Protein AF-A0A4V1VK51-F1 (afdb_monomer)

Solvent-accessible surface area (backbone atoms only — not comparable to full-atom values): 6932 Å² total; per-residue (Å²): 131,93,72,91,75,56,93,91,65,75,93,84,80,84,91,73,79,80,82,59,67,56,16,70,34,78,49,71,44,49,100,50,100,65,99,62,71,56,66,31,31,36,39,33,47,57,77,42,39,35,38,32,65,79,58,102,54,81,37,73,39,60,46,29,37,54,32,44,76,72,69,40,51,49,57,57,8,27,46,60,43,55,73,73,53,93,76,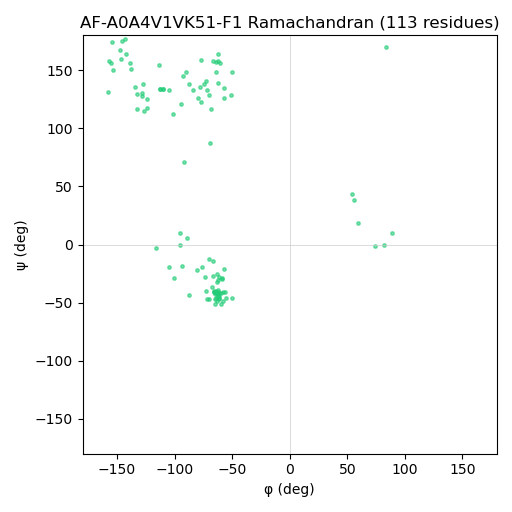45,90,91,46,48,68,55,53,56,50,46,32,55,49,42,21,52,43,53,57,53,18,76,73,38,72,67,130

Secondary structure (DSSP, 8-state):
----PPTT--------PPPPSS--EEEEE-SSSSS---SEEEEEETTEEEEESSSSS-EE-HHHHHHHHTT--HHHHHHHHHTTS---TTTHHHHHHHHHHHHHHHHHHHHPPP-

Nearest PDB structures (foldseek):
  7t0r-assembly2_D  TM=3.765E-01  e=3.048E+00  Homo sapiens
  8di0-assembly1_A  TM=2.827E-01  e=5.334E+00  Tannerella forsythia 92A2
  8bhy-assembly1_M  TM=2.432E-01  e=9.334E+00  Homo sapiens

Structure (mmCIF, N/CA/C/O backbone):
data_AF-A0A4V1VK51-F1
#
_entry.id   AF-A0A4V1VK51-F1
#
loop_
_atom_site.group_PDB
_atom_site.id
_atom_site.type_symbol
_atom_site.label_atom_id
_atom_site.label_alt_id
_atom_site.label_comp_id
_atom_site.label_asym_id
_atom_site.label_entity_id
_atom_site.label_seq_id
_atom_site.pdbx_PDB_ins_code
_atom_site.Cartn_x
_atom_site.Cartn_y
_atom_site.Cartn_z
_atom_site.occupancy
_atom_site.B_iso_or_equiv
_atom_site.auth_seq_id
_atom_site.auth_comp_id
_atom_site.auth_asym_id
_atom_site.auth_atom_id
_atom_site.pdbx_PDB_model_num
ATOM 1 N N . MET A 1 1 ? 10.829 -12.359 -13.010 1.00 85.00 1 MET A N 1
ATOM 2 C CA . MET A 1 1 ? 9.868 -12.080 -14.092 1.00 85.00 1 MET A CA 1
ATOM 3 C C . MET A 1 1 ? 9.394 -10.655 -13.914 1.00 85.00 1 MET A C 1
ATOM 5 O O . MET A 1 1 ? 8.902 -10.339 -12.837 1.00 85.00 1 MET A O 1
ATOM 9 N N . GLU A 1 2 ? 9.657 -9.791 -14.890 1.00 93.12 2 GLU A N 1
ATOM 10 C CA . GLU A 1 2 ? 9.285 -8.370 -14.819 1.00 93.12 2 GLU A CA 1
ATOM 11 C C . GLU A 1 2 ? 7.859 -8.152 -15.334 1.00 93.12 2 GLU A C 1
ATOM 13 O O . GLU A 1 2 ? 7.076 -7.451 -14.699 1.00 93.12 2 GLU A O 1
ATOM 18 N N . THR A 1 3 ? 7.515 -8.808 -16.446 1.00 96.12 3 THR A N 1
ATOM 19 C CA . THR A 1 3 ? 6.177 -8.835 -17.053 1.00 96.12 3 THR A CA 1
ATOM 20 C C . THR A 1 3 ? 5.936 -10.193 -17.724 1.00 96.12 3 THR A C 1
ATOM 22 O O . THR A 1 3 ? 6.893 -10.947 -17.916 1.00 96.12 3 THR A O 1
ATOM 25 N N . ASP A 1 4 ? 4.684 -10.470 -18.092 1.00 96.88 4 ASP A N 1
ATOM 26 C CA . ASP A 1 4 ? 4.268 -11.679 -18.823 1.00 96.88 4 ASP A CA 1
ATOM 27 C C . ASP A 1 4 ? 4.178 -11.462 -20.351 1.00 96.88 4 ASP A C 1
ATOM 29 O O . AS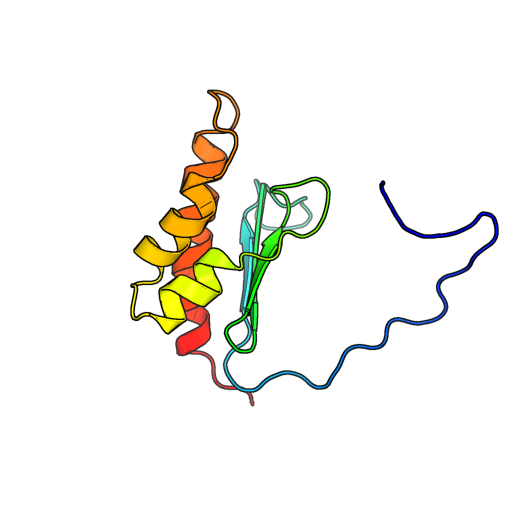P A 1 4 ? 3.648 -12.313 -21.059 1.00 96.88 4 ASP A O 1
ATOM 33 N N . LEU A 1 5 ? 4.668 -10.326 -20.869 1.00 97.62 5 LEU A N 1
ATOM 34 C CA . LEU A 1 5 ? 4.568 -9.986 -22.293 1.00 97.62 5 LEU A CA 1
ATOM 35 C C . LEU A 1 5 ? 5.492 -10.849 -23.160 1.00 97.62 5 LEU A C 1
ATOM 37 O O . LEU A 1 5 ? 6.692 -10.966 -22.891 1.00 97.62 5 LEU A O 1
ATOM 41 N N . ALA A 1 6 ? 4.954 -11.373 -24.259 1.00 98.00 6 ALA A N 1
ATOM 42 C CA . ALA A 1 6 ? 5.739 -12.019 -25.301 1.00 98.00 6 ALA A CA 1
ATOM 43 C C . ALA A 1 6 ? 6.458 -10.987 -26.204 1.00 98.00 6 ALA A C 1
ATOM 45 O O . ALA A 1 6 ? 6.033 -9.832 -26.315 1.00 98.00 6 ALA A O 1
ATOM 46 N N . PRO A 1 7 ? 7.538 -11.375 -26.911 1.00 97.94 7 PRO A N 1
ATOM 47 C CA . PRO A 1 7 ? 8.182 -10.497 -27.886 1.00 97.94 7 PRO A CA 1
ATOM 48 C C . PRO A 1 7 ? 7.207 -10.028 -28.975 1.00 97.94 7 PRO A C 1
ATOM 50 O O . PRO A 1 7 ? 6.577 -10.841 -29.648 1.00 97.94 7 PRO A O 1
ATOM 53 N N . GLY A 1 8 ? 7.106 -8.710 -29.167 1.00 97.62 8 GLY A N 1
ATOM 54 C CA . GLY A 1 8 ? 6.196 -8.099 -30.143 1.00 97.62 8 GLY A CA 1
ATOM 55 C C . GLY A 1 8 ? 4.747 -7.944 -29.666 1.00 97.62 8 GLY A C 1
ATOM 56 O O . GLY A 1 8 ? 3.929 -7.409 -30.413 1.00 97.62 8 GLY A O 1
ATOM 57 N N . GLU A 1 9 ? 4.423 -8.366 -28.441 1.00 98.25 9 GLU A N 1
ATOM 58 C CA . GLU A 1 9 ? 3.109 -8.138 -27.840 1.00 98.25 9 GLU A CA 1
ATOM 59 C C . GLU A 1 9 ? 2.931 -6.667 -27.432 1.00 98.25 9 GLU A C 1
ATOM 61 O O . GLU A 1 9 ? 3.854 -6.021 -26.929 1.00 98.25 9 GLU A O 1
ATOM 66 N N . LEU A 1 10 ? 1.727 -6.126 -27.649 1.00 98.25 10 LEU A N 1
ATOM 67 C CA . LEU A 1 10 ? 1.383 -4.736 -27.356 1.00 98.25 10 LEU A CA 1
ATOM 68 C C . LEU A 1 10 ? 0.176 -4.671 -26.418 1.00 98.25 10 LEU A C 1
ATOM 70 O O . LEU A 1 10 ? -0.896 -5.182 -26.737 1.00 98.25 10 LEU A O 1
ATOM 74 N N . ILE A 1 11 ? 0.327 -3.973 -25.289 1.00 97.94 11 ILE A N 1
ATOM 75 C CA . ILE A 1 11 ? -0.789 -3.676 -24.383 1.00 97.94 11 ILE A CA 1
ATOM 76 C C . ILE A 1 11 ? -1.739 -2.697 -25.081 1.00 97.94 11 ILE A C 1
ATOM 78 O O . ILE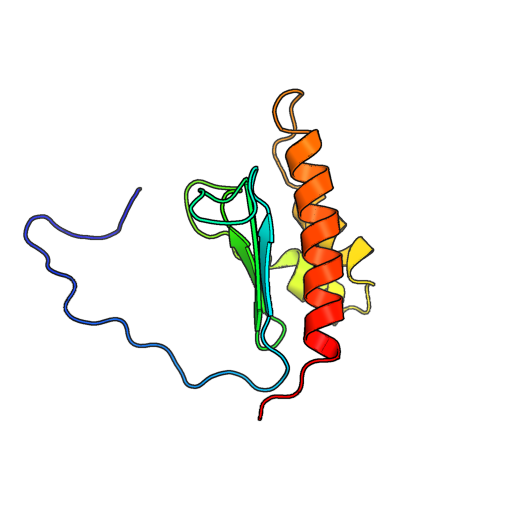 A 1 11 ? -1.369 -1.555 -25.352 1.00 97.94 11 ILE A O 1
ATOM 82 N N . THR A 1 12 ? -2.973 -3.127 -25.340 1.00 98.44 12 THR A N 1
ATOM 83 C CA . THR A 1 12 ? -4.011 -2.297 -25.979 1.00 98.44 12 THR A CA 1
ATOM 84 C C . THR A 1 12 ? -5.015 -1.726 -24.985 1.00 98.44 12 THR A C 1
ATOM 86 O O . THR A 1 12 ? -5.564 -0.650 -25.215 1.00 98.44 12 THR A O 1
ATOM 89 N N . ALA A 1 13 ? -5.256 -2.420 -23.872 1.00 98.31 13 ALA A N 1
ATOM 90 C CA . ALA A 1 13 ? -6.184 -1.989 -22.837 1.00 98.31 13 ALA A CA 1
ATOM 91 C C . ALA A 1 13 ? -5.856 -2.624 -21.480 1.00 98.31 13 ALA A C 1
ATOM 93 O O . ALA A 1 13 ? -5.264 -3.699 -21.401 1.00 98.31 13 ALA A O 1
ATOM 94 N N . VAL A 1 14 ? -6.315 -1.972 -20.411 1.00 98.00 14 VAL A N 1
ATOM 95 C CA . VAL A 1 14 ? -6.422 -2.552 -19.068 1.00 98.00 14 VAL A CA 1
ATOM 96 C C . VAL A 1 14 ? -7.873 -2.407 -18.635 1.00 98.00 14 VAL A C 1
ATOM 98 O O . VAL A 1 14 ? -8.382 -1.294 -18.520 1.00 98.00 14 VAL A O 1
ATOM 101 N N . LEU A 1 15 ? -8.547 -3.533 -18.415 1.00 97.94 15 LEU A N 1
ATOM 102 C CA . LEU A 1 15 ? -9.928 -3.558 -17.946 1.00 97.94 15 LEU A CA 1
ATOM 103 C C . LEU A 1 15 ? -9.931 -3.683 -16.424 1.00 97.94 15 LEU A C 1
ATOM 105 O O . LEU A 1 15 ? -9.398 -4.644 -15.870 1.00 97.94 15 LEU A O 1
ATOM 109 N N . VAL A 1 16 ? -10.527 -2.703 -15.750 1.00 95.75 16 VAL A N 1
ATOM 110 C CA . VAL A 1 16 ? -10.663 -2.675 -14.290 1.00 95.75 16 VAL A CA 1
ATOM 111 C C . VAL A 1 16 ? -12.150 -2.813 -13.952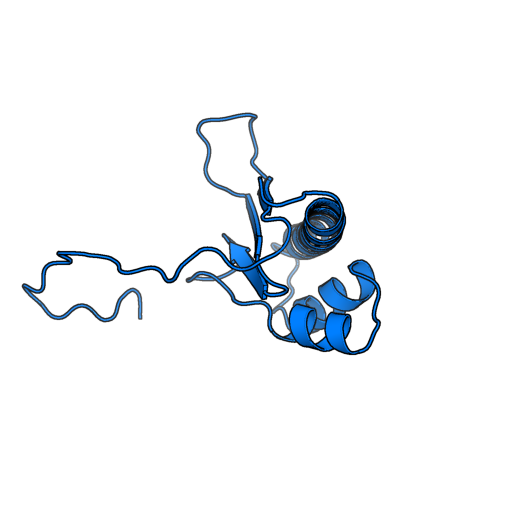 1.00 95.75 16 VAL A C 1
ATOM 113 O O . VAL A 1 16 ? -12.965 -2.143 -14.591 1.00 95.75 16 VAL A O 1
ATOM 116 N N . PRO A 1 17 ? -12.535 -3.677 -12.994 1.00 94.88 17 PRO A N 1
ATOM 117 C CA . PRO A 1 17 ? -13.928 -3.784 -12.570 1.00 94.88 17 PRO A CA 1
ATOM 118 C C . PRO A 1 17 ? -14.436 -2.460 -11.971 1.00 94.88 17 PRO A C 1
ATOM 120 O O . PRO A 1 17 ? -13.626 -1.608 -11.591 1.00 94.88 17 PRO A O 1
ATOM 123 N N . PRO A 1 18 ? -15.765 -2.287 -11.841 1.00 94.81 18 PRO A N 1
ATOM 124 C CA . PRO A 1 18 ? -16.337 -1.151 -11.130 1.00 94.81 18 PRO A CA 1
ATOM 125 C C . PRO A 1 18 ? -15.708 -0.968 -9.740 1.00 94.81 18 PRO A C 1
ATOM 127 O O . PRO A 1 18 ? -15.312 -1.957 -9.110 1.00 94.81 18 PRO A O 1
ATOM 130 N N . PRO A 1 19 ? -15.605 0.281 -9.253 1.00 90.56 19 PRO A N 1
ATOM 131 C CA . PRO A 1 19 ? -15.028 0.549 -7.946 1.00 90.56 19 PRO A CA 1
ATOM 132 C C . PRO A 1 19 ? -15.791 -0.229 -6.865 1.00 90.56 19 PRO A C 1
ATOM 134 O O . PRO A 1 19 ? -17.024 -0.228 -6.879 1.00 90.56 19 PRO A O 1
ATOM 137 N N . PRO A 1 20 ? -15.089 -0.891 -5.927 1.00 91.81 20 PRO A N 1
ATOM 138 C CA . PRO A 1 20 ? -15.760 -1.540 -4.814 1.00 91.81 20 PRO A CA 1
ATOM 139 C C . PRO A 1 20 ? -16.414 -0.493 -3.909 1.00 91.81 20 PRO A C 1
ATOM 141 O O . PRO A 1 20 ? -15.995 0.668 -3.873 1.00 91.81 20 PRO A O 1
ATOM 144 N N . GLU A 1 21 ? -17.412 -0.927 -3.144 1.00 90.44 21 GLU A N 1
ATOM 145 C CA . GLU A 1 21 ? -18.027 -0.099 -2.111 1.00 90.44 21 GLU A CA 1
ATOM 146 C C . GLU A 1 21 ? -17.019 0.295 -1.016 1.00 90.44 21 GLU A C 1
ATOM 148 O O . GLU A 1 21 ? -16.006 -0.374 -0.780 1.00 90.44 21 GLU A O 1
ATOM 153 N N . GLY A 1 22 ? -17.333 1.382 -0.310 1.00 88.69 22 GLY A N 1
ATOM 154 C CA . GLY A 1 22 ? -16.515 1.910 0.781 1.00 88.69 22 GLY A CA 1
ATOM 155 C C . GLY A 1 22 ? -15.359 2.811 0.334 1.00 88.69 22 GLY A C 1
ATOM 156 O O . GLY A 1 22 ? -15.047 2.962 -0.846 1.00 88.69 22 GLY A O 1
ATOM 157 N N . GLY A 1 23 ? -14.730 3.470 1.305 1.00 91.44 23 GLY A N 1
ATOM 158 C CA . GLY A 1 23 ? -13.685 4.450 1.042 1.00 91.44 23 GLY A CA 1
ATOM 159 C C . GLY A 1 23 ? -12.456 3.864 0.354 1.00 91.44 23 GLY A C 1
ATOM 160 O O . GLY A 1 23 ? -11.960 2.797 0.715 1.00 91.44 23 GLY A O 1
ATOM 161 N N . GLN A 1 24 ? -11.929 4.612 -0.615 1.00 95.50 24 GLN A N 1
ATOM 162 C CA . GLN A 1 24 ? -10.679 4.292 -1.297 1.00 95.50 24 GLN A CA 1
ATOM 163 C C . GLN A 1 24 ? -9.595 5.292 -0.906 1.00 95.50 24 GLN A C 1
ATOM 165 O O . GLN A 1 24 ? -9.814 6.509 -0.889 1.00 95.50 24 GLN A O 1
ATOM 170 N N . VAL A 1 25 ? -8.411 4.774 -0.586 1.00 97.38 25 VAL A N 1
ATOM 171 C CA . VAL A 1 25 ? -7.272 5.569 -0.123 1.00 97.38 25 VAL A CA 1
ATOM 172 C C . VAL A 1 25 ? -6.012 5.134 -0.850 1.00 97.38 25 VAL A C 1
ATOM 174 O O . VAL A 1 25 ? -5.716 3.947 -0.954 1.00 97.38 25 VAL A O 1
ATOM 177 N N . TYR A 1 26 ? -5.232 6.116 -1.302 1.00 97.81 26 TYR A N 1
ATOM 178 C CA . TYR A 1 26 ? -3.863 5.911 -1.757 1.00 97.81 26 TYR A CA 1
ATOM 179 C C . TYR A 1 26 ? -2.926 6.867 -1.022 1.00 97.81 26 TYR A C 1
ATOM 181 O O . TYR A 1 26 ? -3.004 8.087 -1.186 1.00 97.81 26 TYR A O 1
ATOM 189 N N . ARG A 1 27 ? -2.015 6.321 -0.213 1.00 97.94 27 ARG A N 1
ATOM 190 C CA . ARG A 1 27 ? -0.997 7.094 0.510 1.00 97.94 27 ARG A CA 1
ATOM 191 C C . ARG A 1 27 ? 0.381 6.759 -0.027 1.00 97.94 27 ARG A C 1
ATOM 193 O O . ARG A 1 27 ? 0.719 5.594 -0.188 1.00 97.94 27 ARG A O 1
ATOM 200 N N . LYS A 1 28 ? 1.197 7.785 -0.276 1.00 98.25 28 LYS A N 1
ATOM 201 C CA . LYS A 1 28 ? 2.564 7.638 -0.796 1.00 98.25 28 LYS A CA 1
ATOM 202 C C . LYS A 1 28 ? 3.537 8.485 0.011 1.00 98.25 28 LYS A C 1
ATOM 204 O O . LYS A 1 28 ? 3.455 9.712 -0.021 1.00 98.25 28 LYS A O 1
ATOM 209 N N . VAL A 1 29 ? 4.480 7.827 0.675 1.00 97.88 29 VAL A N 1
ATOM 210 C CA . VAL A 1 29 ? 5.597 8.470 1.374 1.00 97.88 29 VAL A CA 1
ATOM 211 C C . VAL A 1 29 ? 6.755 8.666 0.403 1.00 97.88 29 VAL A C 1
ATOM 213 O O . VAL A 1 29 ? 7.052 7.799 -0.419 1.00 97.88 29 VAL A O 1
ATOM 216 N N . ARG A 1 30 ? 7.394 9.832 0.473 1.00 96.94 30 ARG A N 1
ATOM 217 C CA . ARG A 1 30 ? 8.445 10.275 -0.449 1.00 96.94 30 ARG A CA 1
ATOM 218 C C . ARG A 1 30 ? 9.345 11.302 0.236 1.00 96.94 30 ARG A C 1
ATOM 220 O O . ARG A 1 30 ? 8.905 11.970 1.163 1.00 96.94 30 ARG A O 1
ATOM 227 N N . GLY A 1 31 ? 10.579 11.444 -0.249 1.00 95.00 31 GLY A N 1
ATOM 228 C CA . GLY A 1 31 ? 11.569 12.368 0.328 1.00 95.00 31 GLY A CA 1
ATOM 229 C C . GLY A 1 31 ? 11.276 13.859 0.109 1.00 95.00 31 GLY A C 1
ATOM 230 O O . GLY A 1 31 ? 11.905 14.701 0.733 1.00 95.00 31 GLY A O 1
ATOM 231 N N . ARG A 1 32 ? 10.326 14.203 -0.769 1.00 96.38 32 ARG A N 1
ATOM 232 C CA . ARG A 1 32 ? 9.857 15.579 -1.000 1.00 96.38 32 ARG A CA 1
ATOM 233 C C . ARG A 1 32 ? 8.372 15.603 -1.342 1.00 96.38 32 ARG A C 1
ATOM 235 O O . ARG A 1 32 ? 7.824 14.600 -1.798 1.00 96.38 32 ARG A O 1
ATOM 242 N N . ALA A 1 33 ? 7.736 16.758 -1.168 1.00 94.75 33 ALA A N 1
ATOM 243 C CA . ALA A 1 33 ? 6.284 16.902 -1.256 1.00 94.75 33 ALA A CA 1
ATOM 244 C C . ALA A 1 33 ? 5.677 16.491 -2.608 1.00 94.75 33 ALA A C 1
ATOM 246 O O . ALA A 1 33 ? 4.554 15.999 -2.615 1.00 94.75 33 ALA A O 1
ATOM 247 N N . SER A 1 34 ? 6.385 16.606 -3.737 1.00 96.38 34 SER A N 1
ATOM 248 C CA . SER A 1 34 ? 5.898 16.154 -5.051 1.00 96.38 34 SER A CA 1
ATOM 249 C C . SER A 1 34 ? 7.044 15.807 -6.010 1.00 96.38 34 SER A C 1
ATOM 251 O O . SER A 1 34 ? 8.218 15.994 -5.687 1.00 96.38 34 SER A O 1
ATOM 253 N N . TYR A 1 35 ? 6.691 15.269 -7.181 1.00 95.75 35 TYR A N 1
ATOM 254 C CA . TYR A 1 35 ? 7.606 14.910 -8.267 1.00 95.75 35 TYR A CA 1
ATOM 255 C C . TYR A 1 35 ? 8.748 13.985 -7.819 1.00 95.75 35 TYR A C 1
ATOM 257 O O . TYR A 1 35 ? 9.903 14.208 -8.155 1.00 95.75 35 TYR A O 1
ATOM 265 N N . ALA A 1 36 ? 8.439 12.971 -7.004 1.00 96.69 36 ALA A N 1
ATOM 266 C CA . ALA A 1 36 ? 9.400 11.991 -6.495 1.00 96.69 36 ALA A CA 1
ATOM 267 C C . ALA A 1 36 ? 8.840 10.562 -6.529 1.00 96.69 36 ALA A C 1
ATOM 269 O O . ALA A 1 36 ? 7.632 10.332 -6.362 1.00 96.69 36 ALA A O 1
ATOM 270 N N . HIS A 1 37 ? 9.744 9.593 -6.681 1.00 94.12 37 HIS A N 1
ATOM 271 C CA . HIS A 1 37 ? 9.440 8.183 -6.456 1.00 94.12 37 HIS A CA 1
ATOM 272 C C . HIS A 1 37 ? 8.990 7.936 -5.007 1.00 94.12 37 HIS A C 1
ATOM 274 O O . HIS A 1 37 ? 9.241 8.738 -4.105 1.00 94.12 37 HIS A O 1
ATOM 280 N N . GLY A 1 38 ? 8.241 6.850 -4.807 1.00 91.12 38 GLY A N 1
ATOM 281 C CA . GLY A 1 38 ? 7.742 6.476 -3.485 1.00 91.12 38 GLY A CA 1
ATOM 282 C C . GLY A 1 38 ? 8.795 5.696 -2.717 1.00 91.12 38 GLY A C 1
ATOM 283 O O . GLY A 1 38 ? 9.367 4.761 -3.262 1.00 91.12 38 GLY A O 1
ATOM 284 N N . ILE A 1 39 ? 9.011 6.059 -1.456 1.00 95.31 39 ILE A N 1
ATOM 285 C CA . ILE A 1 39 ? 9.731 5.215 -0.493 1.00 95.31 39 ILE A CA 1
ATOM 286 C C . ILE A 1 39 ? 8.833 4.035 -0.096 1.00 95.31 39 ILE A C 1
ATOM 288 O O . ILE A 1 39 ? 9.299 2.906 0.006 1.00 95.31 39 ILE A O 1
ATOM 292 N N . ALA A 1 40 ? 7.539 4.309 0.089 1.00 97.69 40 ALA A N 1
ATOM 293 C CA . ALA A 1 40 ? 6.484 3.333 0.324 1.00 97.69 40 ALA A CA 1
ATOM 294 C C . ALA A 1 40 ? 5.145 3.907 -0.159 1.00 97.69 40 ALA A C 1
ATOM 296 O O . ALA A 1 40 ? 4.932 5.126 -0.107 1.00 97.69 40 ALA A O 1
ATOM 297 N N . SER A 1 41 ? 4.232 3.048 -0.598 1.00 98.56 41 SER A N 1
ATOM 298 C CA . SER A 1 41 ? 2.830 3.420 -0.784 1.00 98.56 41 SER A CA 1
ATOM 299 C C . SER A 1 41 ? 1.879 2.333 -0.308 1.00 98.56 41 SER A C 1
ATOM 301 O O . SER A 1 41 ? 2.254 1.168 -0.232 1.00 98.56 41 SER A O 1
ATOM 303 N N . VAL A 1 42 ? 0.655 2.734 0.026 1.00 98.69 42 VAL A N 1
ATOM 304 C CA . VAL A 1 42 ? -0.440 1.841 0.412 1.00 98.69 42 VAL A CA 1
ATOM 305 C C . VAL A 1 42 ? -1.684 2.247 -0.364 1.00 98.69 42 VAL A C 1
ATOM 307 O O . VAL A 1 42 ? -2.036 3.429 -0.383 1.00 98.69 42 VAL A O 1
ATOM 310 N N . ALA A 1 43 ? -2.328 1.271 -0.994 1.00 98.50 43 ALA A N 1
ATOM 311 C CA . ALA A 1 43 ? -3.653 1.381 -1.582 1.00 98.50 43 ALA A CA 1
ATOM 312 C C . ALA A 1 43 ? -4.640 0.548 -0.754 1.00 98.50 43 ALA A C 1
ATOM 314 O O . ALA A 1 43 ? -4.336 -0.600 -0.430 1.00 98.50 43 ALA A O 1
ATOM 315 N N . VAL A 1 44 ? -5.804 1.115 -0.438 1.00 98.12 44 VAL A N 1
ATOM 316 C CA . VAL A 1 44 ? -6.910 0.427 0.243 1.00 98.12 44 VAL A CA 1
ATOM 317 C C . VAL A 1 44 ? -8.188 0.642 -0.560 1.00 98.12 44 VAL A C 1
ATOM 319 O O . VAL A 1 44 ? -8.510 1.786 -0.885 1.00 98.12 44 VAL A O 1
ATOM 322 N N . ALA A 1 45 ? -8.898 -0.439 -0.887 1.00 96.25 45 ALA A N 1
ATOM 323 C CA . ALA A 1 45 ? -10.195 -0.391 -1.565 1.00 96.25 45 ALA A CA 1
ATOM 324 C C . ALA A 1 45 ? -10.985 -1.685 -1.317 1.00 96.25 45 ALA A C 1
ATOM 326 O O . ALA A 1 45 ? -10.447 -2.776 -1.502 1.00 96.25 45 ALA A O 1
ATOM 327 N N . GLY A 1 46 ? -12.259 -1.584 -0.921 1.00 92.19 46 GLY A N 1
ATOM 328 C CA . GLY A 1 46 ? -13.129 -2.755 -0.736 1.00 92.19 46 GLY A CA 1
ATOM 329 C C . GLY A 1 46 ? -12.571 -3.800 0.236 1.00 92.19 46 GLY A C 1
ATOM 330 O O . GLY A 1 46 ? -12.626 -4.993 -0.051 1.00 92.19 46 GLY A O 1
ATOM 331 N N . GLY A 1 47 ? -11.930 -3.353 1.322 1.00 91.81 47 GLY A N 1
ATOM 332 C CA . GLY A 1 47 ? -11.267 -4.225 2.299 1.00 91.81 47 GLY A CA 1
ATOM 333 C C . GLY A 1 47 ? -9.947 -4.850 1.831 1.00 91.81 47 GLY A C 1
ATOM 334 O O . GLY A 1 47 ? -9.307 -5.540 2.615 1.00 91.81 47 GLY A O 1
ATOM 335 N N . ARG A 1 48 ? -9.512 -4.599 0.589 1.00 96.62 48 ARG A N 1
ATOM 336 C CA . ARG A 1 48 ? -8.243 -5.100 0.039 1.00 96.62 48 ARG A CA 1
ATOM 337 C C . ARG A 1 48 ? -7.126 -4.096 0.244 1.00 96.62 48 ARG A C 1
ATOM 339 O O . ARG A 1 48 ? -7.357 -2.888 0.134 1.00 96.62 48 ARG A O 1
ATOM 346 N N . VAL A 1 49 ? -5.916 -4.596 0.478 1.00 98.31 49 VAL A N 1
ATOM 347 C CA . VAL A 1 49 ? -4.739 -3.767 0.755 1.00 98.31 49 VAL A CA 1
ATOM 348 C C . VAL A 1 49 ? -3.589 -4.159 -0.166 1.00 98.31 49 VAL A C 1
ATOM 350 O O . VAL A 1 49 ? -3.234 -5.329 -0.294 1.00 98.31 49 VAL A O 1
ATOM 353 N N . ALA A 1 50 ? -2.974 -3.165 -0.807 1.00 98.56 50 ALA A N 1
ATOM 354 C CA . ALA A 1 50 ? -1.766 -3.354 -1.602 1.00 98.56 50 ALA A CA 1
ATOM 355 C C . ALA A 1 50 ? -0.663 -2.379 -1.180 1.00 98.56 50 ALA A C 1
ATOM 357 O O . ALA A 1 50 ? -0.908 -1.192 -0.963 1.00 98.56 50 ALA A O 1
ATOM 358 N N . LEU A 1 51 ? 0.566 -2.882 -1.098 1.00 98.56 51 LEU A N 1
ATOM 359 C CA . LEU A 1 51 ? 1.774 -2.148 -0.749 1.00 98.56 51 LEU A CA 1
ATOM 360 C C . LEU A 1 51 ? 2.613 -1.914 -2.011 1.00 98.56 51 LEU A C 1
ATOM 362 O O . LEU A 1 51 ? 2.855 -2.821 -2.811 1.00 98.56 51 LEU A O 1
ATOM 366 N N . GLY A 1 52 ? 3.081 -0.685 -2.188 1.00 98.00 52 GLY A N 1
ATOM 367 C CA . GLY A 1 52 ? 3.942 -0.280 -3.292 1.00 98.00 52 GLY A CA 1
ATOM 368 C C . GLY A 1 52 ? 5.336 0.116 -2.822 1.00 98.00 52 GLY A C 1
ATOM 369 O O . GLY A 1 52 ? 5.540 0.536 -1.682 1.00 98.00 52 GLY A O 1
ATOM 370 N N . ALA A 1 53 ? 6.302 -0.014 -3.732 1.00 96.44 53 ALA A N 1
ATOM 371 C CA . ALA A 1 53 ? 7.724 0.227 -3.488 1.00 96.44 53 ALA A CA 1
ATOM 372 C C . ALA A 1 53 ? 8.347 -0.657 -2.390 1.00 96.44 53 ALA A C 1
ATOM 374 O O . ALA A 1 53 ? 9.422 -0.327 -1.904 1.00 96.44 53 ALA A O 1
ATOM 375 N N . VAL A 1 54 ? 7.724 -1.777 -2.009 1.00 95.81 54 VAL A N 1
ATOM 376 C CA . VAL A 1 54 ? 8.254 -2.724 -1.003 1.00 95.81 54 VAL A CA 1
ATOM 377 C C . VAL A 1 54 ? 8.816 -4.015 -1.606 1.00 95.81 54 VAL A C 1
ATOM 379 O O . VAL A 1 54 ? 9.625 -4.669 -0.962 1.00 95.81 54 VAL A O 1
ATOM 382 N N . ALA A 1 55 ? 8.443 -4.340 -2.846 1.00 94.56 55 ALA A N 1
ATOM 383 C CA . ALA A 1 55 ? 8.869 -5.525 -3.589 1.00 94.56 55 ALA A CA 1
ATOM 384 C C . ALA A 1 55 ? 9.063 -5.189 -5.083 1.00 94.56 55 ALA A C 1
ATOM 386 O O . ALA A 1 55 ? 8.790 -4.065 -5.510 1.00 94.56 55 ALA A O 1
ATOM 387 N N . HIS A 1 56 ? 9.514 -6.166 -5.878 1.00 93.88 56 HIS A N 1
ATOM 388 C CA . HIS A 1 56 ? 9.733 -6.023 -7.329 1.00 93.88 56 HIS A CA 1
ATOM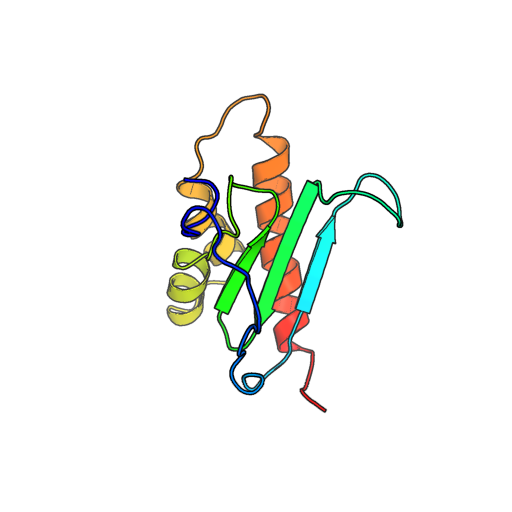 389 C C . HIS A 1 56 ? 8.439 -5.824 -8.142 1.00 93.88 56 HIS A C 1
ATOM 391 O O . HIS A 1 56 ? 8.495 -5.444 -9.305 1.00 93.88 56 HIS A O 1
ATOM 397 N N . LYS A 1 57 ? 7.276 -6.079 -7.533 1.00 95.88 57 LYS A N 1
ATOM 398 C CA . LYS A 1 57 ? 5.936 -5.871 -8.095 1.00 95.88 57 LYS A CA 1
ATOM 399 C C . LYS A 1 57 ? 4.986 -5.366 -7.001 1.00 95.88 57 LYS A C 1
ATOM 401 O O . LYS A 1 57 ? 5.336 -5.486 -5.822 1.00 95.88 57 LYS A O 1
ATOM 406 N N . PRO A 1 58 ? 3.806 -4.808 -7.341 1.00 97.19 58 PRO A N 1
ATOM 407 C CA . PRO A 1 58 ? 2.798 -4.466 -6.341 1.00 97.19 58 PRO A CA 1
ATOM 408 C C . PRO A 1 58 ? 2.509 -5.663 -5.431 1.00 97.19 58 PRO A C 1
ATOM 410 O O . PRO A 1 58 ? 2.263 -6.770 -5.913 1.00 97.19 58 PRO A O 1
ATOM 413 N N . TRP A 1 59 ? 2.576 -5.447 -4.120 1.00 97.75 59 TRP A N 1
ATOM 414 C CA . TRP A 1 59 ? 2.428 -6.508 -3.133 1.00 97.75 59 TRP A CA 1
ATOM 415 C C . TRP A 1 59 ? 1.022 -6.475 -2.549 1.00 97.75 59 TRP A C 1
ATOM 417 O O . TRP A 1 59 ? 0.675 -5.530 -1.846 1.00 97.75 59 TRP A O 1
ATOM 427 N N . ARG A 1 60 ? 0.199 -7.485 -2.829 1.00 97.94 60 ARG A N 1
ATOM 428 C CA . ARG A 1 60 ? -1.103 -7.617 -2.166 1.00 97.94 60 ARG A CA 1
ATOM 429 C C . ARG A 1 60 ? -0.894 -8.159 -0.752 1.00 97.94 60 ARG A C 1
ATOM 431 O O . ARG A 1 60 ? -0.331 -9.236 -0.599 1.00 97.94 60 ARG A O 1
ATOM 438 N N . ALA A 1 61 ? -1.359 -7.416 0.245 1.00 98.25 61 ALA A N 1
ATOM 439 C CA . ALA A 1 61 ? -1.151 -7.705 1.657 1.00 98.25 61 ALA A CA 1
ATOM 440 C C . ALA A 1 61 ? -2.296 -8.556 2.228 1.00 98.25 61 ALA A C 1
ATOM 442 O O . ALA A 1 61 ? -3.142 -8.066 2.976 1.00 98.25 61 ALA A O 1
ATOM 443 N N . ALA A 1 62 ? -2.349 -9.825 1.821 1.00 98.06 62 ALA A N 1
ATOM 444 C CA . ALA A 1 62 ? -3.435 -10.735 2.185 1.00 98.06 62 ALA A CA 1
ATOM 445 C C . ALA A 1 62 ? -3.534 -10.984 3.702 1.00 98.06 62 ALA A C 1
ATOM 447 O O . ALA A 1 62 ? -4.634 -11.145 4.214 1.00 98.06 62 ALA A O 1
ATOM 448 N N . HIS A 1 63 ? -2.427 -10.943 4.448 1.00 98.25 63 HIS A N 1
ATOM 449 C CA . HIS A 1 63 ? -2.463 -11.142 5.899 1.00 98.25 63 HIS A CA 1
ATOM 450 C C . HIS A 1 63 ? -3.046 -9.939 6.636 1.00 98.25 63 HIS A C 1
ATOM 452 O O . HIS A 1 63 ? -3.660 -10.123 7.685 1.00 98.25 63 HIS A O 1
ATOM 458 N N . ILE A 1 64 ? -2.926 -8.729 6.075 1.00 98.50 64 ILE A N 1
ATOM 459 C CA . ILE A 1 64 ? -3.691 -7.576 6.566 1.00 98.50 64 ILE A CA 1
ATOM 460 C C . ILE A 1 64 ? -5.189 -7.839 6.380 1.00 98.50 64 ILE A C 1
ATOM 462 O O . ILE A 1 64 ? -5.961 -7.654 7.318 1.00 98.50 64 ILE A O 1
ATOM 466 N N . GLU A 1 65 ? -5.594 -8.270 5.180 1.00 97.50 65 GLU A N 1
ATOM 467 C CA . GLU A 1 65 ? -6.997 -8.545 4.832 1.00 97.50 65 GLU A CA 1
ATOM 468 C C . GLU A 1 65 ? -7.600 -9.601 5.786 1.00 97.50 65 GLU A C 1
ATOM 470 O O . GLU A 1 65 ? -8.642 -9.360 6.403 1.00 97.50 65 GLU A O 1
ATOM 475 N N . ASP A 1 66 ? -6.894 -10.717 5.991 1.00 98.06 66 ASP A N 1
ATOM 476 C CA . ASP A 1 66 ? -7.308 -11.812 6.876 1.00 98.06 66 ASP A CA 1
ATOM 477 C C . ASP A 1 66 ? -7.389 -11.372 8.349 1.00 98.06 66 ASP A C 1
ATOM 479 O O . ASP A 1 66 ? -8.381 -11.644 9.035 1.00 98.06 66 ASP A O 1
ATOM 483 N N . ALA A 1 67 ? -6.377 -10.655 8.848 1.00 98.19 67 ALA A N 1
ATOM 484 C CA . ALA A 1 67 ? -6.342 -10.200 10.236 1.00 98.19 67 ALA A CA 1
ATOM 485 C C . ALA A 1 67 ? -7.470 -9.203 10.542 1.00 98.19 67 ALA A C 1
ATOM 487 O O . ALA A 1 67 ? -8.138 -9.325 11.570 1.00 98.19 67 ALA A O 1
ATOM 488 N N . LEU A 1 68 ? -7.738 -8.259 9.631 1.00 97.44 68 LEU A N 1
ATOM 489 C CA . LEU A 1 68 ? -8.861 -7.325 9.766 1.00 97.44 68 LEU A CA 1
ATOM 490 C C . LEU A 1 68 ? -10.205 -8.059 9.789 1.00 97.44 68 LEU A C 1
ATOM 492 O O . LEU A 1 68 ? -11.064 -7.728 10.605 1.00 97.44 68 LEU A O 1
ATOM 496 N N . SER A 1 69 ? -10.382 -9.077 8.937 1.00 96.50 69 SER A N 1
ATOM 497 C CA . SER A 1 69 ? -11.603 -9.896 8.934 1.00 96.50 69 SER A CA 1
ATOM 498 C C . SER A 1 69 ? -11.807 -10.669 10.245 1.00 96.50 69 SER A C 1
ATOM 500 O O . SER A 1 69 ? -12.941 -10.941 10.634 1.00 96.50 69 SER A O 1
ATOM 502 N N . SER A 1 70 ? -10.713 -10.946 10.961 1.00 97.38 70 SER A N 1
ATOM 503 C CA . SER A 1 70 ? -10.700 -11.610 12.269 1.00 97.38 70 SER A CA 1
ATOM 504 C C . SER A 1 70 ? -10.823 -10.635 13.451 1.00 97.38 70 SER A C 1
ATOM 506 O O . SER A 1 70 ? -10.728 -11.052 14.603 1.00 97.38 70 SER A O 1
ATOM 508 N N . GLY A 1 71 ? -11.033 -9.341 13.188 1.00 97.25 71 GLY A N 1
ATOM 509 C CA . GLY A 1 71 ? -11.242 -8.318 14.216 1.00 97.25 71 GLY A CA 1
ATOM 510 C C . GLY A 1 71 ? -9.970 -7.654 14.745 1.00 97.25 71 GLY A C 1
ATOM 511 O O . GLY A 1 71 ? -10.053 -6.904 15.717 1.00 97.25 71 GLY A O 1
ATOM 512 N N . ALA A 1 72 ? -8.810 -7.886 14.125 1.00 98.19 72 ALA A N 1
ATOM 513 C CA . ALA A 1 72 ? -7.581 -7.196 14.500 1.00 98.19 72 ALA A CA 1
ATOM 514 C C . ALA A 1 72 ? -7.684 -5.684 14.239 1.00 98.19 72 ALA A C 1
ATOM 516 O O . ALA A 1 72 ? -8.313 -5.225 13.278 1.00 98.19 72 ALA A O 1
ATOM 517 N N . SER A 1 73 ? -7.002 -4.890 15.060 1.00 98.38 73 SER A N 1
ATOM 518 C CA . SER A 1 73 ? -6.758 -3.484 14.752 1.00 98.38 73 SER A 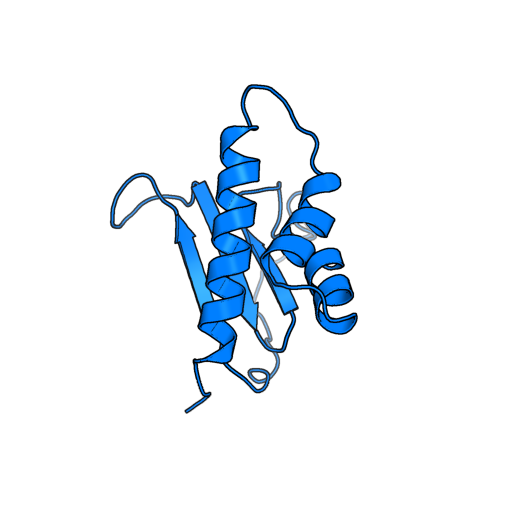CA 1
ATOM 519 C C . SER A 1 73 ? -5.874 -3.350 13.498 1.00 98.38 73 SER A C 1
ATOM 521 O O . SER A 1 73 ? -5.100 -4.254 13.176 1.00 98.38 73 SER A O 1
ATOM 523 N N . PRO A 1 74 ? -5.902 -2.211 12.783 1.00 98.06 74 PRO A N 1
ATOM 524 C CA . PRO A 1 74 ? -5.027 -2.009 11.627 1.00 98.06 74 PRO A CA 1
ATOM 525 C C . PRO A 1 74 ? -3.534 -2.112 11.938 1.00 98.06 74 PRO A C 1
ATOM 527 O O . PRO A 1 74 ? -2.757 -2.455 11.051 1.00 98.06 74 PRO A O 1
ATOM 530 N N . ALA A 1 75 ? -3.124 -1.790 13.168 1.00 98.31 75 ALA A N 1
ATOM 531 C CA . ALA A 1 75 ? -1.736 -1.925 13.593 1.00 98.31 75 ALA A CA 1
ATOM 532 C C . ALA A 1 75 ? -1.340 -3.403 13.718 1.00 98.31 75 ALA A C 1
ATOM 534 O O . ALA A 1 75 ? -0.318 -3.803 13.168 1.00 98.31 75 ALA A O 1
ATOM 535 N N . GLU A 1 76 ? -2.175 -4.218 14.368 1.00 98.44 76 GLU A N 1
ATOM 536 C CA . GLU A 1 76 ? -1.973 -5.670 14.474 1.00 98.44 76 GLU A CA 1
ATOM 537 C C . GLU A 1 76 ? -2.020 -6.343 13.099 1.00 98.44 76 GLU A C 1
ATOM 539 O O . GLU A 1 76 ? -1.178 -7.182 12.785 1.00 98.44 76 GLU A O 1
ATOM 544 N N . ALA A 1 77 ? -2.956 -5.929 12.242 1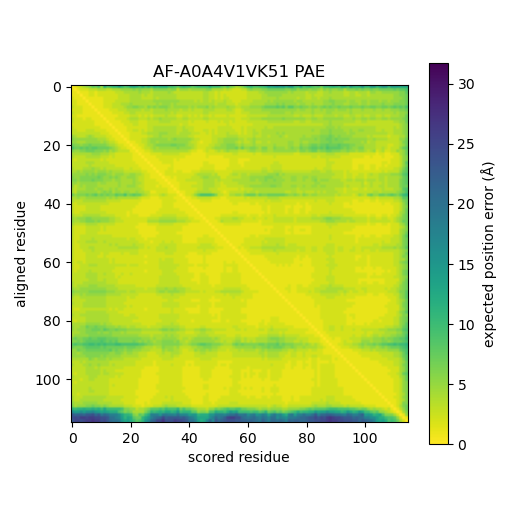.00 98.44 77 ALA A N 1
ATOM 545 C CA . ALA A 1 77 ? -3.062 -6.440 10.883 1.00 98.44 77 ALA A CA 1
ATOM 546 C C . ALA A 1 77 ? -1.812 -6.113 10.049 1.00 98.44 77 ALA A C 1
ATOM 548 O O . ALA A 1 77 ? -1.282 -6.984 9.361 1.00 98.44 77 ALA A O 1
ATOM 549 N N . ALA A 1 78 ? -1.298 -4.880 10.137 1.00 98.31 78 ALA A N 1
ATOM 550 C CA . ALA A 1 78 ? -0.061 -4.492 9.462 1.00 98.31 78 ALA A CA 1
ATOM 551 C C . ALA A 1 78 ? 1.153 -5.296 9.958 1.00 98.31 78 ALA A C 1
ATOM 553 O O . ALA A 1 78 ? 1.995 -5.687 9.148 1.00 98.31 78 ALA A O 1
ATOM 554 N N . GLU A 1 79 ? 1.234 -5.575 11.261 1.00 97.94 79 GLU A N 1
ATOM 555 C CA . GLU A 1 79 ? 2.293 -6.412 11.836 1.00 97.94 79 GLU A CA 1
ATOM 556 C C . GLU A 1 79 ? 2.221 -7.856 11.320 1.00 97.94 79 GLU A C 1
ATOM 558 O O . GLU A 1 79 ? 3.249 -8.436 10.969 1.00 97.94 79 GLU A O 1
ATOM 563 N N . ALA A 1 80 ? 1.015 -8.421 11.185 1.00 97.75 80 ALA A N 1
ATOM 564 C CA . ALA A 1 80 ? 0.825 -9.777 10.666 1.00 97.75 80 ALA A CA 1
ATOM 565 C C . ALA A 1 80 ? 1.451 -9.962 9.271 1.00 97.75 80 ALA A C 1
ATOM 567 O O . ALA A 1 80 ? 2.105 -10.972 9.010 1.00 97.75 80 ALA A O 1
ATOM 568 N N . GLU A 1 81 ? 1.316 -8.967 8.393 1.00 98.06 81 GLU A N 1
ATOM 569 C CA . GLU A 1 81 ? 1.939 -8.977 7.066 1.00 98.06 81 GLU A CA 1
ATOM 570 C C . GLU A 1 81 ? 3.456 -8.774 7.131 1.00 98.06 81 GLU A C 1
ATOM 572 O O . GLU A 1 81 ? 4.221 -9.502 6.497 1.00 98.06 81 GLU A O 1
ATOM 577 N N . LEU A 1 82 ? 3.908 -7.791 7.912 1.00 97.12 82 LEU A N 1
ATOM 578 C CA . LEU A 1 82 ? 5.313 -7.388 7.952 1.00 97.12 82 LEU A CA 1
ATOM 579 C C . LEU A 1 82 ? 6.211 -8.348 8.732 1.00 97.12 82 LEU A C 1
ATOM 581 O O . LEU A 1 82 ? 7.417 -8.365 8.483 1.00 97.12 82 LEU A O 1
ATOM 585 N N . SER A 1 83 ? 5.641 -9.191 9.593 1.00 95.88 83 SER A N 1
ATOM 586 C CA . SER A 1 83 ? 6.354 -10.282 10.270 1.00 95.88 83 SER A CA 1
ATOM 587 C C . SER A 1 83 ? 7.025 -11.262 9.297 1.00 95.88 83 SER A C 1
ATOM 589 O O . SER A 1 83 ? 7.972 -11.953 9.666 1.00 95.88 83 SER A O 1
ATOM 591 N N . LYS A 1 84 ? 6.565 -11.295 8.039 1.00 93.56 84 LYS A N 1
ATOM 592 C CA . LYS A 1 84 ? 7.093 -12.151 6.968 1.00 93.56 84 LYS A CA 1
ATOM 593 C C . LYS A 1 84 ? 8.133 -11.463 6.084 1.00 93.56 84 LYS A C 1
ATOM 595 O O . LYS A 1 84 ? 8.609 -12.072 5.131 1.00 93.56 84 LYS A O 1
ATOM 600 N N . ALA A 1 85 ? 8.452 -10.196 6.340 1.00 95.38 85 ALA A N 1
ATOM 601 C CA . ALA A 1 85 ? 9.427 -9.465 5.545 1.00 95.38 85 ALA A CA 1
ATOM 602 C C . ALA A 1 85 ? 10.861 -9.924 5.857 1.00 95.38 85 ALA A C 1
ATOM 604 O O . ALA A 1 85 ? 11.244 -10.035 7.022 1.00 95.38 85 ALA A O 1
ATOM 605 N N . ASP A 1 86 ? 11.684 -10.075 4.816 1.00 95.00 86 ASP A N 1
ATOM 606 C CA . ASP A 1 86 ? 13.125 -10.320 4.950 1.00 95.00 86 ASP A CA 1
ATOM 607 C C . ASP A 1 86 ? 13.830 -9.072 5.498 1.00 95.00 86 ASP A C 1
ATOM 609 O O . ASP A 1 86 ? 14.284 -8.180 4.768 1.00 95.00 86 ASP A O 1
ATOM 613 N N . ARG A 1 87 ? 13.867 -8.974 6.825 1.00 94.62 87 ARG A N 1
ATOM 614 C CA . ARG A 1 87 ? 14.415 -7.828 7.544 1.00 94.62 87 ARG A CA 1
ATOM 615 C C . ARG A 1 87 ? 15.942 -7.861 7.567 1.00 94.62 87 ARG A C 1
ATOM 617 O O . ARG A 1 87 ? 16.552 -8.871 7.895 1.00 94.62 87 ARG A O 1
ATOM 624 N N . ASN A 1 88 ? 16.551 -6.710 7.304 1.00 93.88 88 ASN A N 1
ATOM 625 C CA . ASN A 1 88 ? 17.971 -6.448 7.513 1.00 93.88 88 ASN A CA 1
ATOM 626 C C . ASN A 1 88 ? 18.197 -4.989 7.942 1.00 93.88 88 ASN A C 1
ATOM 628 O O . ASN A 1 88 ? 17.271 -4.171 7.954 1.00 93.88 88 ASN A O 1
ATOM 632 N N . ASP A 1 89 ? 19.441 -4.647 8.267 1.00 93.56 89 ASP A N 1
ATOM 633 C CA . ASP A 1 89 ? 19.791 -3.321 8.790 1.00 93.56 89 ASP A CA 1
ATOM 634 C C . ASP A 1 89 ? 19.489 -2.179 7.807 1.00 93.56 89 ASP A C 1
ATOM 636 O O . ASP A 1 89 ? 19.154 -1.068 8.218 1.00 93.56 89 ASP A O 1
ATOM 640 N N . HIS A 1 90 ? 19.514 -2.451 6.501 1.00 92.38 90 HIS A N 1
ATOM 641 C CA . HIS A 1 90 ? 19.261 -1.447 5.467 1.00 92.38 90 HIS A CA 1
ATOM 642 C C . HIS A 1 90 ? 17.768 -1.176 5.230 1.00 92.38 90 HIS A C 1
ATOM 644 O O . HIS A 1 90 ? 17.414 -0.118 4.706 1.00 92.38 90 HIS A O 1
ATOM 650 N N . ASN A 1 91 ? 16.875 -2.107 5.588 1.00 92.69 91 ASN A N 1
ATOM 651 C CA . ASN A 1 91 ? 15.432 -1.982 5.344 1.00 92.69 91 ASN A CA 1
ATOM 652 C C . ASN A 1 91 ? 14.579 -1.906 6.622 1.00 92.69 91 ASN A C 1
ATOM 654 O O . ASN A 1 91 ? 13.374 -1.664 6.530 1.00 92.69 91 ASN A O 1
ATOM 658 N N . ALA A 1 92 ? 15.192 -2.024 7.802 1.00 94.75 92 ALA A N 1
ATOM 659 C CA . ALA A 1 92 ? 14.527 -1.964 9.101 1.00 94.75 92 ALA A CA 1
ATOM 660 C C . ALA A 1 92 ? 13.599 -0.745 9.258 1.00 94.75 92 ALA A C 1
ATOM 662 O O . ALA A 1 92 ? 12.446 -0.887 9.671 1.00 94.75 92 ALA A O 1
ATOM 663 N N . LEU A 1 93 ? 14.076 0.446 8.871 1.00 93.56 93 LEU A N 1
ATOM 664 C CA . LEU A 1 93 ? 13.286 1.683 8.882 1.00 93.56 93 LEU A CA 1
ATOM 665 C C . LEU A 1 93 ? 12.079 1.596 7.936 1.00 93.56 93 LEU A C 1
ATOM 667 O O . LEU A 1 93 ? 10.986 2.057 8.266 1.00 93.56 93 LEU A O 1
ATOM 671 N N . LYS A 1 94 ? 12.271 1.001 6.757 1.00 95.12 94 LYS A N 1
ATOM 672 C CA . LYS A 1 94 ? 11.234 0.879 5.731 1.00 95.12 94 LYS A CA 1
ATOM 673 C C . LYS A 1 94 ? 10.095 -0.020 6.200 1.00 95.12 94 LYS A C 1
ATOM 675 O O . LYS A 1 94 ? 8.945 0.342 5.990 1.00 95.12 94 LYS A O 1
ATOM 680 N N . ILE A 1 95 ? 10.401 -1.121 6.886 1.00 97.12 95 ILE A N 1
ATOM 681 C CA . ILE A 1 95 ? 9.389 -2.012 7.474 1.00 97.12 95 ILE A CA 1
ATOM 682 C C . ILE A 1 95 ? 8.530 -1.238 8.484 1.00 97.12 95 ILE A C 1
ATOM 684 O O . ILE A 1 95 ? 7.310 -1.187 8.342 1.00 97.12 95 ILE A O 1
ATOM 688 N N . THR A 1 96 ? 9.156 -0.529 9.429 1.00 97.06 96 THR A N 1
ATOM 689 C CA . THR A 1 96 ? 8.427 0.288 10.415 1.00 97.06 96 THR A CA 1
ATOM 690 C C . THR A 1 96 ? 7.578 1.379 9.753 1.00 97.06 96 THR A C 1
ATOM 692 O O . THR A 1 96 ? 6.437 1.620 10.153 1.00 97.06 96 THR A O 1
ATOM 695 N N . LEU A 1 97 ? 8.117 2.048 8.728 1.00 97.75 97 LEU A N 1
ATOM 696 C CA . LEU A 1 97 ? 7.403 3.073 7.968 1.00 97.75 97 LEU A CA 1
ATOM 697 C C . LEU A 1 97 ? 6.167 2.497 7.267 1.00 97.75 97 LEU A C 1
ATOM 699 O O . LEU A 1 97 ? 5.101 3.107 7.326 1.00 97.75 97 LEU A O 1
ATOM 703 N N . VAL A 1 98 ? 6.307 1.343 6.613 1.00 98.25 98 VAL A N 1
ATOM 704 C CA . VAL A 1 98 ? 5.214 0.672 5.898 1.00 98.25 98 VAL A CA 1
ATOM 705 C C . VAL A 1 98 ? 4.114 0.261 6.869 1.00 98.25 98 VAL A C 1
ATOM 707 O O . VAL A 1 98 ? 2.952 0.520 6.574 1.00 98.25 98 VAL A O 1
ATOM 710 N N . GLY A 1 99 ? 4.455 -0.285 8.040 1.00 98.31 99 GLY A N 1
ATOM 711 C CA . GLY A 1 99 ? 3.460 -0.709 9.031 1.00 98.31 99 GLY A CA 1
ATOM 712 C C . GLY A 1 99 ? 2.602 0.451 9.524 1.00 98.31 99 GLY A C 1
ATOM 713 O O . GLY A 1 99 ? 1.373 0.395 9.492 1.00 98.31 99 GLY A O 1
ATOM 714 N N . ARG A 1 100 ? 3.248 1.570 9.871 1.00 98.50 100 ARG A N 1
ATOM 715 C CA . ARG A 1 100 ? 2.550 2.802 10.275 1.00 98.50 100 ARG A CA 1
ATOM 716 C C . ARG A 1 100 ? 1.709 3.387 9.142 1.00 98.50 100 ARG A C 1
ATOM 718 O O . ARG A 1 100 ? 0.597 3.852 9.379 1.00 98.50 100 ARG A O 1
ATOM 725 N N . LEU A 1 101 ? 2.235 3.371 7.917 1.00 98.56 101 LEU A N 1
ATOM 726 C CA . LEU A 1 101 ? 1.535 3.879 6.740 1.00 98.56 101 LEU A CA 1
ATOM 727 C C . LEU A 1 101 ? 0.296 3.039 6.409 1.00 98.56 101 LEU A C 1
ATOM 729 O O . LEU A 1 101 ? -0.739 3.610 6.076 1.00 98.56 101 LEU A O 1
ATOM 733 N N . ALA A 1 102 ? 0.399 1.713 6.517 1.00 98.56 102 ALA A N 1
ATOM 734 C CA . ALA A 1 102 ? -0.701 0.789 6.280 1.00 98.56 102 ALA A CA 1
ATOM 735 C C . ALA A 1 102 ? -1.812 0.990 7.307 1.00 98.56 102 ALA A C 1
ATOM 737 O O . ALA A 1 102 ? -2.947 1.254 6.916 1.00 98.56 102 ALA A O 1
ATOM 738 N N . ALA A 1 103 ? -1.474 0.987 8.599 1.00 98.44 103 ALA A N 1
ATOM 739 C CA . ALA A 1 103 ? -2.443 1.222 9.664 1.00 98.44 103 ALA A CA 1
ATOM 740 C C . ALA A 1 103 ? -3.195 2.555 9.481 1.00 98.44 103 ALA A C 1
ATOM 742 O O . ALA A 1 103 ? -4.424 2.588 9.534 1.00 98.44 103 ALA A O 1
ATOM 743 N N . ALA A 1 104 ? -2.474 3.640 9.176 1.00 98.31 104 ALA A N 1
ATOM 744 C CA . ALA A 1 104 ? -3.076 4.953 8.943 1.00 98.31 104 ALA A CA 1
ATOM 745 C C . ALA A 1 104 ? -3.968 4.999 7.689 1.00 98.31 104 ALA A C 1
ATOM 747 O O . ALA A 1 104 ? -5.033 5.610 7.718 1.00 98.31 104 ALA A O 1
ATOM 748 N N . ALA A 1 105 ? -3.557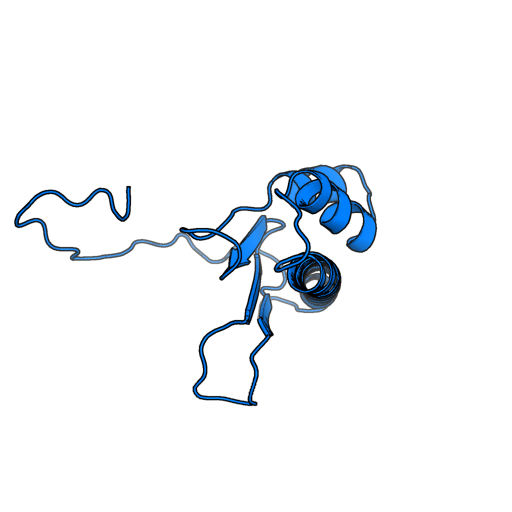 4.362 6.586 1.00 98.12 105 ALA A N 1
ATOM 749 C CA . ALA A 1 105 ? -4.344 4.328 5.352 1.00 98.12 105 ALA A CA 1
ATOM 750 C C . ALA A 1 105 ? -5.637 3.510 5.508 1.00 98.12 105 ALA A C 1
ATOM 752 O O . ALA A 1 105 ? -6.673 3.890 4.963 1.00 98.12 105 ALA A O 1
ATOM 753 N N . ILE A 1 106 ? -5.582 2.415 6.272 1.00 97.62 106 ILE A N 1
ATOM 754 C CA . ILE A 1 106 ? -6.747 1.584 6.593 1.00 97.62 106 ILE A CA 1
ATOM 755 C C . ILE A 1 106 ? -7.740 2.384 7.441 1.00 97.62 106 ILE A C 1
ATOM 757 O O . ILE A 1 106 ? -8.919 2.422 7.100 1.00 97.62 106 ILE A O 1
ATOM 761 N N . GLU A 1 107 ? -7.284 3.082 8.484 1.00 96.56 107 GLU A N 1
ATOM 762 C CA . GLU A 1 107 ? -8.157 3.964 9.275 1.00 96.56 107 GLU A CA 1
ATOM 763 C C . GLU A 1 107 ? -8.763 5.097 8.437 1.00 96.56 107 GLU A C 1
ATOM 765 O O . GLU A 1 107 ? -9.972 5.327 8.485 1.00 96.56 107 GLU A O 1
ATOM 770 N N . GLU A 1 108 ? -7.963 5.756 7.591 1.00 96.00 108 GLU A N 1
ATOM 771 C CA . GLU A 1 108 ? -8.465 6.797 6.685 1.00 96.00 108 GLU A CA 1
ATOM 772 C C . GLU A 1 108 ? -9.574 6.246 5.767 1.00 96.00 108 GLU A C 1
ATOM 774 O O . GLU A 1 108 ? -10.598 6.904 5.569 1.00 96.00 108 GLU A O 1
ATOM 779 N N . SER A 1 109 ? -9.425 5.018 5.257 1.00 95.25 109 SER A N 1
ATOM 780 C CA . SER A 1 109 ? -10.407 4.408 4.351 1.00 95.25 109 SER A CA 1
ATOM 781 C C . SER A 1 109 ? -11.780 4.196 4.994 1.00 95.25 109 SER A C 1
ATOM 783 O O . SER A 1 109 ? -12.791 4.372 4.320 1.00 95.25 109 SER A O 1
ATOM 785 N N . LYS A 1 110 ? -11.837 3.920 6.304 1.00 92.19 110 LYS A N 1
ATOM 786 C CA . LYS A 1 110 ? -13.097 3.710 7.041 1.00 92.19 110 LYS A CA 1
ATOM 787 C C . LYS A 1 110 ? -13.947 4.979 7.133 1.00 92.19 110 LYS A C 1
ATOM 789 O O . LYS A 1 110 ? -15.164 4.899 7.266 1.00 92.19 110 LYS A O 1
ATOM 794 N N . THR A 1 111 ? -13.310 6.149 7.080 1.00 88.44 111 THR A N 1
ATOM 795 C CA . THR A 1 111 ? -13.987 7.451 7.226 1.00 88.44 111 THR A CA 1
ATOM 796 C C . THR A 1 111 ? -14.386 8.079 5.893 1.00 88.44 111 THR A C 1
ATOM 798 O O . THR A 1 111 ? -15.269 8.938 5.856 1.00 88.44 111 THR A O 1
ATOM 801 N N . ARG A 1 112 ? -13.784 7.642 4.781 1.00 82.88 112 ARG A N 1
ATOM 802 C CA . ARG A 1 112 ? -14.170 8.088 3.440 1.00 82.88 112 ARG A CA 1
ATOM 803 C C . ARG A 1 112 ? -15.417 7.338 2.972 1.00 82.88 112 ARG A C 1
ATOM 805 O O . ARG A 1 112 ? -15.433 6.114 2.927 1.00 82.88 112 ARG A O 1
ATOM 812 N N . ARG A 1 113 ? -16.451 8.075 2.568 1.00 67.25 113 ARG A N 1
ATOM 813 C CA . ARG A 1 113 ? -17.592 7.517 1.827 1.00 67.25 113 ARG A CA 1
ATOM 814 C C . AR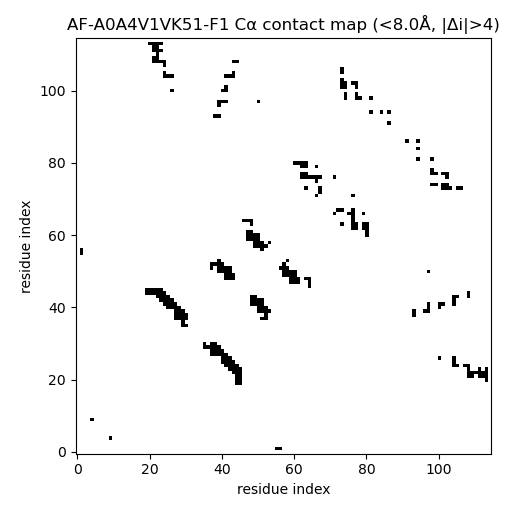G A 1 113 ? -17.318 7.585 0.326 1.00 67.25 113 ARG A C 1
ATOM 816 O O . ARG A 1 113 ? -16.630 8.499 -0.128 1.00 67.25 113 ARG A O 1
ATOM 823 N N . VAL A 1 114 ? -17.845 6.619 -0.423 1.00 61.72 114 VAL A N 1
ATOM 824 C CA . VAL A 1 114 ? -17.955 6.726 -1.886 1.00 61.72 114 VAL A CA 1
ATOM 825 C C . VAL A 1 114 ? -19.028 7.776 -2.162 1.00 61.72 114 VAL A C 1
ATOM 827 O O . VAL A 1 114 ? -20.083 7.730 -1.527 1.00 61.72 114 VAL A O 1
ATOM 830 N N . ALA A 1 115 ? -18.709 8.760 -3.003 1.00 51.97 115 ALA A N 1
ATOM 831 C CA . ALA A 1 115 ? -19.680 9.739 -3.486 1.00 51.97 115 ALA A CA 1
ATOM 832 C C . ALA A 1 115 ? -20.604 9.105 -4.529 1.00 51.97 115 ALA A C 1
ATOM 834 O O . ALA A 1 115 ? -20.098 8.254 -5.297 1.00 51.97 115 ALA A O 1
#

Sequence (115 aa):
METDLAPGELITAVLVPPPPEGGQVYRKVRGRASYAHGIASVAVAGGRVALGAVAHKPWRAAHIEDALSSGASPAEAAEAELSKADRNDHNALKITLVGRLAAAAIEESKTRRVA

Radius of gyration: 15.66 Å; Cα contacts (8 Å, |Δi|>4): 166; chains: 1; bounding box: 40×29×45 Å

pLDDT: mean 95.22, std 6.45, range [51.97, 98.69]

Mean predicted aligned error: 3.36 Å

Foldseek 3Di:
DLDPDDVPDDDPDDDDDPFAFFFWDKDFDAPDPDDGDGLKMWIDGNLWIWIPPQDSDIRTQVQLSVCVVVVDQLLVSLCSSLVPDPDDPVCPVVSVVHSVNRNVRVVVRRPDGDD